Protein AF-A0A1G8C2A0-F1 (afdb_monomer_lite)

Foldseek 3Di:
DVLVVVLVVVVVVLVVVLVVDPDPVVSVVSVVVSVVVSVLVVCCVPPVPVSVVVVVVVVVVVVPPPPD

Sequence (68 aa):
MFILAVIIPFYLLAFVAMCYMDSAFKAIMFLIMLLVATFVLFLFINYPMQSALAVICIMALFALKFKD

Secondary structure (DSSP, 8-state):
-HHHHHHHHHHHHHHHHHHTSS-HHHHHHHHHHHHHHHHHHHHHHH-HHHHHHHHHHHHHHHHS----

Organism: NCBI:txid405671

Radius of gyration: 16.75 Å; chains: 1; bounding box: 49×11×36 Å

pLDDT: mean 81.35, std 9.08, range [50.22, 89.88]

Structure (mmCIF, N/CA/C/O backbone):
data_AF-A0A1G8C2A0-F1
#
_entry.id   AF-A0A1G8C2A0-F1
#
loop_
_atom_site.group_PDB
_atom_site.id
_atom_site.type_symbol
_atom_site.label_atom_id
_atom_site.label_alt_id
_atom_site.label_comp_id
_atom_site.label_asym_id
_atom_site.label_entity_id
_atom_site.label_seq_id
_atom_site.pdbx_PDB_ins_code
_atom_site.Cartn_x
_atom_site.Cartn_y
_atom_site.Cartn_z
_atom_site.occupancy
_atom_site.B_iso_or_equiv
_atom_site.auth_seq_id
_atom_site.auth_comp_id
_atom_site.auth_asym_id
_atom_site.auth_atom_id
_atom_site.pdbx_PDB_model_num
ATOM 1 N N . MET A 1 1 ? -2.632 0.823 -17.254 1.00 61.00 1 MET A N 1
ATOM 2 C CA . MET A 1 1 ? -3.866 0.021 -17.444 1.00 61.00 1 MET A CA 1
ATOM 3 C C . MET A 1 1 ? -3.986 -1.086 -16.399 1.00 61.00 1 MET A C 1
ATOM 5 O O . MET A 1 1 ? -4.965 -1.078 -15.673 1.00 61.00 1 MET A O 1
ATOM 9 N N . PHE A 1 2 ? -2.978 -1.953 -16.230 1.00 70.94 2 PHE A N 1
ATOM 10 C CA . PHE A 1 2 ? -2.979 -3.000 -15.191 1.00 70.94 2 PHE A CA 1
ATOM 11 C C . PHE A 1 2 ? -3.143 -2.461 -13.755 1.00 70.94 2 PHE A C 1
ATOM 13 O O . PHE A 1 2 ? -4.014 -2.916 -13.027 1.00 70.94 2 PHE A O 1
ATOM 20 N N . ILE A 1 3 ? -2.386 -1.422 -13.376 1.00 72.19 3 ILE A N 1
ATOM 21 C CA . ILE A 1 3 ? -2.479 -0.811 -12.035 1.00 72.19 3 ILE A CA 1
ATOM 22 C C . ILE A 1 3 ? -3.894 -0.296 -11.732 1.00 72.19 3 ILE A C 1
ATOM 24 O O . ILE A 1 3 ? -4.418 -0.552 -10.656 1.00 72.19 3 ILE A O 1
ATOM 28 N N . LEU A 1 4 ? -4.538 0.388 -12.683 1.00 74.56 4 LEU A N 1
ATOM 29 C CA . LEU A 1 4 ? -5.906 0.891 -12.502 1.00 74.56 4 LEU A CA 1
ATOM 30 C C . LEU A 1 4 ? -6.907 -0.252 -12.284 1.00 74.56 4 LEU A C 1
ATOM 32 O O . LEU A 1 4 ? -7.772 -0.136 -11.422 1.00 74.56 4 LEU A O 1
ATOM 36 N N . ALA A 1 5 ? -6.749 -1.367 -13.003 1.00 79.50 5 ALA A N 1
ATOM 37 C CA . ALA A 1 5 ? -7.602 -2.544 -12.844 1.00 79.50 5 ALA A CA 1
ATOM 38 C C . ALA A 1 5 ? -7.480 -3.198 -11.454 1.00 79.50 5 ALA A C 1
ATOM 40 O O . ALA A 1 5 ? -8.432 -3.821 -10.997 1.00 79.50 5 ALA A O 1
ATOM 41 N N . VAL A 1 6 ? -6.343 -3.032 -10.769 1.00 79.00 6 VAL A N 1
ATOM 42 C CA . VAL A 1 6 ? -6.129 -3.537 -9.402 1.00 79.00 6 VAL A CA 1
ATOM 43 C C . VAL A 1 6 ? -6.526 -2.497 -8.348 1.00 79.00 6 VAL A C 1
ATOM 45 O O . VAL A 1 6 ? -7.139 -2.842 -7.345 1.00 79.00 6 VAL A O 1
ATOM 48 N N . ILE A 1 7 ? -6.242 -1.212 -8.570 1.00 83.94 7 ILE A N 1
ATOM 49 C CA . ILE A 1 7 ? -6.534 -0.137 -7.606 1.00 83.94 7 ILE A CA 1
ATOM 50 C C . ILE A 1 7 ? -8.039 0.034 -7.386 1.00 83.94 7 ILE A C 1
ATOM 52 O O . ILE A 1 7 ? -8.478 0.164 -6.246 1.00 83.94 7 ILE A O 1
ATOM 56 N N . ILE A 1 8 ? -8.837 0.016 -8.456 1.00 84.69 8 ILE A N 1
ATOM 57 C CA . ILE A 1 8 ? -10.286 0.253 -8.382 1.00 84.69 8 ILE A CA 1
ATOM 58 C C . ILE A 1 8 ? -10.997 -0.727 -7.427 1.00 84.69 8 ILE A C 1
ATOM 60 O O . ILE A 1 8 ? -11.667 -0.248 -6.508 1.00 84.69 8 ILE A O 1
ATOM 64 N N . PRO A 1 9 ? -10.860 -2.065 -7.562 1.00 87.00 9 PRO A N 1
ATOM 65 C CA . PRO A 1 9 ? -11.513 -2.996 -6.643 1.00 87.00 9 PRO A CA 1
ATOM 66 C C . PRO A 1 9 ? -10.990 -2.867 -5.209 1.00 87.00 9 PRO A C 1
ATOM 68 O O . PRO A 1 9 ? -11.786 -2.962 -4.281 1.00 87.00 9 PRO A O 1
ATOM 71 N N . PHE A 1 10 ? -9.699 -2.580 -5.007 1.00 85.88 10 PHE A N 1
ATOM 72 C CA . PHE A 1 10 ? -9.133 -2.360 -3.670 1.00 85.88 10 PHE A CA 1
ATOM 73 C C . PHE A 1 10 ? -9.741 -1.145 -2.966 1.00 85.88 10 PHE A C 1
ATOM 75 O O . PHE A 1 10 ? -10.103 -1.239 -1.796 1.00 85.88 10 PHE A O 1
ATOM 82 N N . TYR A 1 11 ? -9.897 -0.020 -3.668 1.00 85.81 11 TYR A N 1
ATOM 83 C CA . TYR A 1 11 ? -10.532 1.172 -3.100 1.00 85.81 11 TYR A CA 1
ATOM 84 C C . TYR A 1 11 ? -12.027 0.972 -2.847 1.00 85.81 11 TYR A C 1
ATOM 86 O O . TYR A 1 11 ? -12.537 1.454 -1.839 1.00 85.81 11 TYR A O 1
ATOM 94 N N . LEU A 1 12 ? -12.725 0.228 -3.708 1.00 89.88 12 LEU A N 1
ATOM 95 C CA . LEU A 1 12 ? -14.119 -0.161 -3.476 1.00 89.88 12 LEU A CA 1
ATOM 96 C C . LEU A 1 12 ? -14.258 -1.004 -2.204 1.00 89.88 12 LEU A C 1
ATOM 98 O O . LEU A 1 12 ? -15.087 -0.703 -1.348 1.00 89.88 12 LEU A O 1
ATOM 102 N N . LEU A 1 13 ? -13.402 -2.016 -2.048 1.00 86.19 13 LEU A N 1
ATOM 103 C CA . LEU A 1 13 ? -13.378 -2.870 -0.862 1.00 86.19 13 LEU A CA 1
ATOM 104 C C . LEU A 1 13 ? -13.005 -2.074 0.390 1.00 86.19 13 LEU A C 1
ATOM 106 O O . LEU A 1 13 ? -13.581 -2.292 1.452 1.00 86.19 13 LEU A O 1
ATOM 110 N N . ALA A 1 14 ? -12.092 -1.110 0.256 1.00 86.06 14 ALA A N 1
ATOM 111 C CA . ALA A 1 14 ? -11.721 -0.211 1.334 1.00 86.06 14 ALA A CA 1
ATOM 112 C C . ALA A 1 14 ? -12.887 0.694 1.758 1.00 86.06 14 ALA A C 1
ATOM 114 O O . ALA A 1 14 ? -13.115 0.868 2.952 1.00 86.06 14 ALA A O 1
ATOM 115 N N . PHE A 1 15 ? -13.663 1.214 0.803 1.00 87.62 15 PHE A N 1
ATOM 116 C CA . PHE A 1 15 ? -14.878 1.980 1.083 1.00 87.62 15 PHE A CA 1
ATOM 117 C C . PHE A 1 15 ? -15.925 1.161 1.827 1.00 87.62 15 PHE A C 1
ATOM 119 O O . PHE A 1 15 ? -16.470 1.630 2.823 1.00 87.62 15 PHE A O 1
ATOM 126 N N . VAL A 1 16 ? -16.157 -0.077 1.391 1.00 89.88 16 VAL A N 1
ATOM 127 C CA . VAL A 1 16 ? -17.056 -0.998 2.090 1.00 89.88 16 VAL A CA 1
ATOM 128 C C . VAL A 1 16 ? -16.530 -1.283 3.499 1.00 89.88 16 VAL A C 1
ATOM 130 O O . VAL A 1 16 ? -17.283 -1.169 4.459 1.00 89.88 16 VAL A O 1
ATOM 133 N N . ALA A 1 17 ? -15.234 -1.571 3.653 1.00 86.06 17 ALA A N 1
ATOM 134 C CA . ALA A 1 17 ? -14.616 -1.846 4.949 1.00 86.06 17 ALA A CA 1
ATOM 135 C C . ALA A 1 17 ? -14.744 -0.672 5.933 1.00 86.06 17 ALA A C 1
ATOM 137 O O . ALA A 1 17 ? -14.989 -0.902 7.114 1.00 86.06 17 ALA A O 1
ATOM 138 N N . MET A 1 18 ? -14.648 0.577 5.464 1.00 88.56 18 MET A N 1
ATOM 139 C CA . MET A 1 18 ? -14.850 1.759 6.310 1.00 88.56 18 MET A CA 1
ATOM 140 C C . MET A 1 18 ? -16.251 1.819 6.928 1.00 88.56 18 MET A C 1
ATOM 142 O O . MET A 1 18 ? -16.382 2.249 8.071 1.00 88.56 18 MET A O 1
ATOM 146 N N . CYS A 1 19 ? -17.286 1.360 6.217 1.00 87.06 19 CYS A N 1
ATOM 147 C CA . CYS A 1 19 ? -18.655 1.310 6.742 1.00 87.06 19 CYS A CA 1
ATOM 148 C C . CYS A 1 19 ? -18.837 0.282 7.870 1.00 87.06 19 CYS A C 1
ATOM 150 O O . CYS A 1 19 ? -19.810 0.370 8.614 1.00 87.06 19 CYS A O 1
ATOM 152 N N . TYR A 1 20 ? -17.912 -0.671 8.005 1.00 87.19 20 TYR A N 1
ATOM 153 C CA . TYR A 1 20 ? -17.912 -1.688 9.058 1.00 87.19 20 TYR A CA 1
ATOM 154 C C . TYR A 1 20 ? -16.942 -1.369 10.208 1.00 87.19 20 TYR A C 1
ATOM 156 O O . TYR A 1 20 ? -16.765 -2.195 11.100 1.00 87.19 20 TYR A O 1
ATOM 164 N N . MET A 1 21 ? -16.293 -0.200 10.207 1.00 87.94 21 MET A N 1
ATOM 165 C CA . MET A 1 21 ? -15.374 0.197 11.277 1.00 87.94 21 MET A CA 1
ATOM 166 C C . MET A 1 21 ? -16.092 0.962 12.390 1.00 87.94 21 MET A C 1
ATOM 168 O O . MET A 1 21 ? -16.856 1.886 12.132 1.00 87.94 21 MET A O 1
ATOM 172 N N . ASP A 1 22 ? -15.755 0.644 13.644 1.00 84.50 22 ASP A N 1
ATOM 173 C CA . ASP A 1 22 ? -16.394 1.225 14.839 1.00 84.50 22 ASP A CA 1
ATOM 174 C C . ASP A 1 22 ? -16.186 2.739 15.006 1.00 84.50 22 ASP A C 1
ATOM 176 O O . ASP A 1 22 ? -16.857 3.376 15.817 1.00 84.50 22 ASP A O 1
ATOM 180 N N . SER A 1 23 ? -15.209 3.334 14.312 1.00 89.69 23 SER A N 1
ATOM 181 C CA . SER A 1 23 ? -14.937 4.766 14.424 1.00 89.69 23 SER A CA 1
ATOM 182 C C . SER A 1 23 ? -14.441 5.390 13.124 1.00 89.69 23 SER A C 1
ATOM 184 O O . SER A 1 23 ? -13.623 4.821 12.397 1.00 89.69 23 SER A O 1
ATOM 186 N N . ALA A 1 24 ? -14.875 6.632 12.884 1.00 85.12 24 ALA A N 1
ATOM 187 C CA . ALA A 1 24 ? -14.433 7.436 11.746 1.00 85.12 24 ALA A CA 1
ATOM 188 C C . ALA A 1 24 ? -12.911 7.661 11.750 1.00 85.12 24 ALA A C 1
ATOM 190 O O . ALA A 1 24 ? -12.281 7.694 10.697 1.00 85.12 24 ALA A O 1
ATOM 191 N N . PHE A 1 25 ? -12.297 7.750 12.935 1.00 87.88 25 PHE A N 1
ATOM 192 C CA . PHE A 1 25 ? -10.848 7.885 13.062 1.00 87.88 25 PHE A CA 1
ATOM 193 C C . PHE A 1 25 ? -10.102 6.661 12.506 1.00 87.88 25 PHE A C 1
ATOM 195 O O . PHE A 1 25 ? -9.158 6.821 11.735 1.00 87.88 25 PHE A O 1
ATOM 202 N N . LYS A 1 26 ? -10.558 5.439 12.823 1.00 85.38 26 LYS A N 1
ATOM 203 C CA . LYS A 1 26 ? -9.979 4.202 12.269 1.00 85.38 26 LYS A CA 1
ATOM 204 C C . LYS A 1 26 ? -10.155 4.135 10.750 1.00 85.38 26 LYS A C 1
ATOM 206 O O . LYS A 1 26 ? -9.206 3.788 10.054 1.00 85.38 26 LYS A O 1
ATOM 211 N N . ALA A 1 27 ? -11.326 4.526 10.246 1.00 86.75 27 ALA A N 1
ATOM 212 C CA . ALA A 1 27 ? -11.607 4.572 8.812 1.00 86.75 27 ALA A CA 1
ATOM 213 C C . ALA A 1 27 ? -10.663 5.531 8.062 1.00 86.75 27 ALA A C 1
ATOM 215 O O . ALA A 1 27 ? -10.086 5.159 7.042 1.00 86.75 27 ALA A O 1
ATOM 216 N N . ILE A 1 28 ? -10.426 6.730 8.605 1.00 88.25 28 ILE A N 1
ATOM 217 C CA . ILE A 1 28 ? -9.488 7.703 8.026 1.00 88.25 28 ILE A CA 1
ATOM 218 C C . ILE A 1 28 ? -8.047 7.180 8.079 1.00 88.25 28 ILE A C 1
ATOM 220 O O . I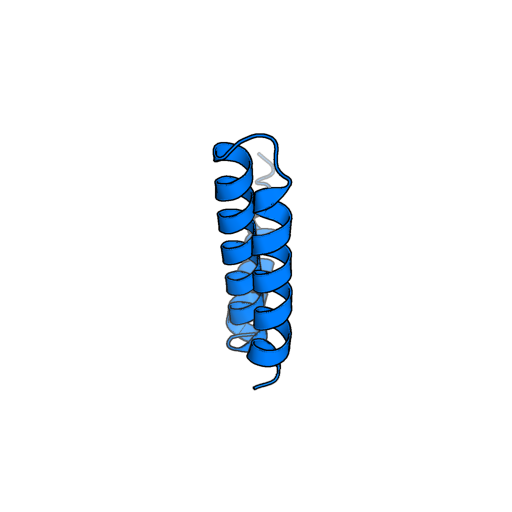LE A 1 28 ? -7.340 7.260 7.077 1.00 88.25 28 ILE A O 1
ATOM 224 N N . MET A 1 29 ? -7.606 6.603 9.205 1.00 86.75 29 MET A N 1
ATOM 225 C CA . MET A 1 29 ? -6.263 6.011 9.300 1.00 86.75 29 MET A CA 1
ATOM 226 C C . MET A 1 29 ? -6.067 4.872 8.296 1.00 86.75 29 MET A C 1
ATOM 228 O O . MET A 1 29 ? -5.010 4.776 7.675 1.00 86.75 29 MET A O 1
ATOM 232 N N . PHE A 1 30 ? -7.087 4.036 8.105 1.00 89.00 30 PHE A N 1
ATOM 233 C CA . PHE A 1 30 ? -7.068 2.970 7.112 1.00 89.00 30 PHE A CA 1
ATOM 234 C C . PHE A 1 30 ? -6.966 3.521 5.684 1.00 89.00 30 PHE A C 1
ATOM 236 O O . PHE A 1 30 ? -6.134 3.048 4.913 1.00 89.00 30 PHE A O 1
ATOM 243 N N . LEU A 1 31 ? -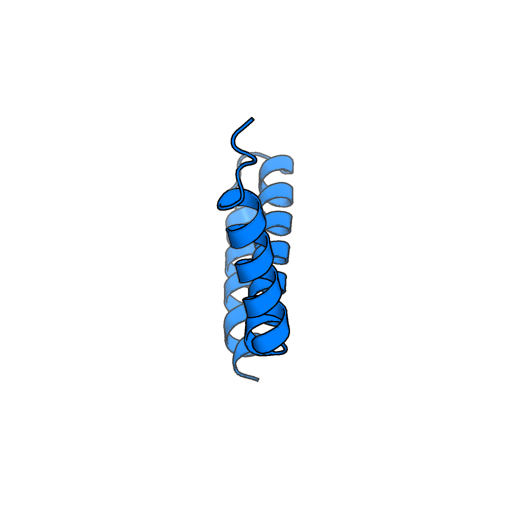7.730 4.566 5.347 1.00 87.31 31 LEU A N 1
ATOM 244 C CA . LEU A 1 31 ? -7.677 5.215 4.033 1.00 87.31 31 LEU A CA 1
ATOM 245 C C . LEU A 1 31 ? -6.299 5.846 3.769 1.00 87.31 31 LEU A C 1
ATOM 247 O O . LEU A 1 31 ? -5.740 5.672 2.688 1.00 87.31 31 LEU A O 1
ATOM 251 N N . ILE A 1 32 ? -5.708 6.509 4.768 1.00 89.44 32 ILE A N 1
ATOM 252 C CA . ILE A 1 32 ? -4.347 7.062 4.675 1.00 89.44 32 ILE A CA 1
ATOM 253 C C . ILE A 1 32 ? -3.324 5.944 4.440 1.00 89.44 32 ILE A C 1
ATOM 255 O O . ILE A 1 32 ? -2.480 6.069 3.553 1.00 89.44 32 ILE A O 1
ATOM 259 N N . MET A 1 33 ? -3.409 4.834 5.182 1.00 88.62 33 MET A N 1
ATOM 260 C CA . MET A 1 33 ? -2.522 3.683 4.971 1.00 88.62 33 MET A CA 1
ATOM 261 C C . MET A 1 33 ? -2.671 3.098 3.564 1.00 88.62 33 MET A C 1
ATOM 263 O O . MET A 1 33 ? -1.668 2.795 2.919 1.00 88.62 33 MET A O 1
ATOM 267 N N . LEU A 1 34 ? -3.908 2.982 3.073 1.00 89.25 34 LEU A N 1
ATOM 268 C CA . LEU A 1 34 ? -4.192 2.501 1.725 1.00 89.25 34 LEU A CA 1
ATOM 269 C C . LEU A 1 34 ? -3.548 3.414 0.674 1.00 89.25 34 LEU A C 1
ATOM 271 O O . LEU A 1 34 ? -2.867 2.918 -0.219 1.00 89.25 34 LEU A O 1
ATOM 275 N N . LEU A 1 35 ? -3.684 4.739 0.829 1.00 86.19 35 LEU A N 1
ATOM 276 C CA . LEU A 1 35 ? -3.090 5.737 -0.062 1.00 86.19 35 LEU A CA 1
ATOM 277 C C . LEU A 1 35 ? -1.564 5.604 -0.116 1.00 86.19 35 LEU A C 1
ATOM 279 O O . LEU A 1 35 ? -0.998 5.539 -1.209 1.00 86.19 35 LEU A O 1
ATOM 283 N N . VAL A 1 36 ? -0.913 5.505 1.049 1.00 88.12 36 VAL A N 1
ATOM 284 C CA . VAL A 1 36 ? 0.539 5.298 1.150 1.00 88.12 36 VAL A CA 1
ATOM 285 C C . VAL A 1 36 ? 0.945 4.000 0.454 1.00 88.12 36 VAL A C 1
ATOM 287 O O . VAL A 1 36 ? 1.875 4.014 -0.348 1.00 88.1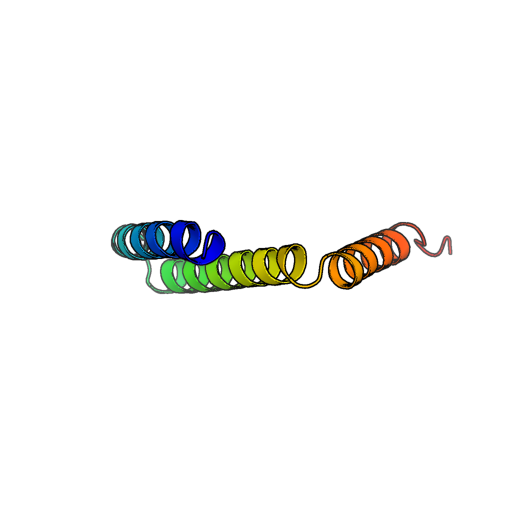2 36 VAL A O 1
ATOM 290 N N . ALA A 1 37 ? 0.228 2.897 0.681 1.00 86.44 37 ALA A N 1
ATOM 291 C CA . ALA A 1 37 ? 0.522 1.622 0.034 1.00 86.44 37 ALA A CA 1
ATOM 292 C C . ALA A 1 37 ? 0.416 1.713 -1.499 1.00 86.44 37 ALA A C 1
ATOM 294 O O . ALA A 1 37 ? 1.328 1.282 -2.206 1.00 86.44 37 ALA A O 1
ATOM 295 N N . THR A 1 38 ? -0.641 2.336 -2.035 1.00 85.38 38 THR A N 1
ATOM 296 C CA . THR A 1 38 ? -0.753 2.567 -3.485 1.00 85.38 38 THR A CA 1
ATOM 297 C C . THR A 1 38 ? 0.323 3.490 -4.032 1.00 85.38 38 THR A C 1
ATOM 299 O O . THR A 1 38 ? 0.804 3.257 -5.139 1.00 85.38 38 THR A O 1
ATOM 302 N N . PHE A 1 39 ? 0.729 4.512 -3.279 1.00 83.00 39 PHE A N 1
ATOM 303 C CA . PHE A 1 39 ? 1.792 5.421 -3.693 1.00 83.00 39 PHE A CA 1
ATOM 304 C C . PHE A 1 39 ? 3.148 4.710 -3.762 1.00 83.00 39 PHE A C 1
ATOM 306 O O . PHE A 1 39 ? 3.886 4.864 -4.733 1.00 83.00 39 PHE A O 1
ATOM 313 N N . VAL A 1 40 ? 3.443 3.859 -2.777 1.00 84.56 40 VAL A N 1
ATOM 314 C CA . VAL A 1 40 ? 4.639 3.012 -2.776 1.00 84.56 40 VAL A CA 1
ATOM 315 C C . VAL A 1 40 ? 4.614 2.054 -3.969 1.00 84.56 40 VAL A C 1
ATOM 317 O O . VAL A 1 40 ? 5.576 2.009 -4.731 1.00 84.56 40 VAL A O 1
ATOM 320 N N . LEU A 1 41 ? 3.505 1.346 -4.206 1.00 83.62 41 LEU A N 1
ATOM 321 C CA . LEU A 1 41 ? 3.368 0.467 -5.375 1.00 83.62 41 LEU A CA 1
ATOM 322 C C . LEU A 1 41 ? 3.538 1.232 -6.696 1.00 83.62 41 LEU A C 1
ATOM 324 O O . LEU A 1 41 ? 4.199 0.746 -7.612 1.00 83.62 41 LEU A O 1
ATOM 328 N N . PHE A 1 42 ? 2.991 2.445 -6.792 1.00 83.56 42 PHE A N 1
ATOM 329 C CA . PHE A 1 42 ? 3.160 3.307 -7.958 1.00 83.56 42 PHE A CA 1
ATOM 330 C C . PHE A 1 42 ? 4.631 3.672 -8.197 1.00 83.56 42 PHE A C 1
ATOM 332 O O . PHE A 1 42 ? 5.092 3.589 -9.338 1.00 83.56 42 PHE A O 1
ATOM 339 N N . LEU A 1 43 ? 5.366 4.038 -7.141 1.00 82.00 43 LEU A N 1
ATOM 340 C CA . LEU A 1 43 ? 6.796 4.341 -7.208 1.00 82.00 43 LEU A CA 1
ATOM 341 C C . LEU A 1 43 ? 7.604 3.133 -7.689 1.00 82.00 43 LEU A C 1
ATOM 343 O O . LEU A 1 43 ? 8.377 3.259 -8.635 1.00 82.00 43 LEU A O 1
ATOM 347 N N . PHE A 1 44 ? 7.377 1.949 -7.120 1.00 80.50 44 PHE A N 1
ATOM 348 C CA . PHE A 1 44 ? 8.098 0.740 -7.524 1.00 80.50 44 PHE A CA 1
ATOM 349 C C . PHE A 1 44 ? 7.826 0.324 -8.972 1.00 80.50 44 PHE A C 1
ATOM 351 O O . PHE A 1 44 ? 8.733 -0.172 -9.636 1.00 80.50 44 PHE A O 1
ATOM 358 N N . ILE A 1 45 ? 6.604 0.523 -9.475 1.00 82.31 45 ILE A N 1
ATOM 359 C CA . ILE A 1 45 ? 6.249 0.112 -10.840 1.00 82.31 45 ILE A CA 1
ATOM 360 C C . ILE A 1 45 ? 6.730 1.128 -11.885 1.00 82.31 45 ILE A C 1
ATOM 362 O O . ILE A 1 45 ? 7.233 0.725 -12.930 1.00 82.31 45 ILE A O 1
ATOM 366 N N . ASN A 1 46 ? 6.587 2.433 -11.631 1.00 83.00 46 ASN A N 1
ATOM 367 C CA . ASN A 1 46 ? 6.944 3.467 -12.615 1.00 83.00 46 ASN A CA 1
ATOM 368 C C . ASN A 1 46 ? 8.407 3.917 -12.514 1.00 83.00 46 ASN A C 1
ATOM 370 O O . ASN A 1 46 ? 8.994 4.325 -13.512 1.00 83.00 46 ASN A O 1
ATOM 374 N N . TYR A 1 47 ? 8.998 3.827 -11.323 1.00 83.81 47 TYR A N 1
ATOM 375 C CA . TYR A 1 47 ? 10.350 4.292 -11.011 1.00 83.81 47 TYR A CA 1
ATOM 376 C C . TYR A 1 47 ? 11.142 3.206 -10.265 1.00 83.81 47 TYR A C 1
ATOM 378 O O . TYR A 1 47 ? 11.586 3.418 -9.129 1.00 83.81 47 TYR A O 1
ATOM 386 N N . PRO A 1 48 ? 11.324 2.015 -10.870 1.00 81.12 48 PRO A N 1
ATOM 387 C CA . PRO A 1 48 ? 11.889 0.854 -10.183 1.00 81.12 48 PRO A CA 1
ATOM 388 C C . PRO A 1 48 ? 13.319 1.101 -9.693 1.00 81.12 48 PRO A C 1
ATOM 390 O O . PRO A 1 48 ? 13.662 0.712 -8.579 1.00 81.12 48 PRO A O 1
ATOM 393 N N . MET A 1 49 ? 14.144 1.800 -10.480 1.00 81.50 49 MET A N 1
ATOM 394 C CA . MET A 1 49 ? 15.543 2.061 -10.130 1.00 81.50 49 MET A CA 1
ATOM 395 C C . MET A 1 49 ? 15.668 3.064 -8.972 1.00 81.50 49 MET A C 1
ATOM 397 O O . MET A 1 49 ? 16.406 2.800 -8.024 1.00 81.50 49 MET A O 1
ATOM 401 N N . GLN A 1 50 ? 14.921 4.179 -8.999 1.00 81.19 50 GLN A N 1
ATOM 402 C CA . GLN A 1 50 ? 14.946 5.154 -7.898 1.00 81.19 50 GLN A CA 1
ATOM 403 C C . GLN A 1 50 ? 14.364 4.567 -6.607 1.00 81.19 50 GLN A C 1
ATOM 405 O O . GLN A 1 50 ? 14.903 4.801 -5.528 1.00 81.19 50 GLN A O 1
ATOM 410 N N . SER A 1 51 ? 13.298 3.772 -6.716 1.00 80.25 51 SER A N 1
ATOM 411 C CA . SER A 1 51 ? 12.650 3.135 -5.565 1.00 80.25 51 SER A CA 1
ATOM 412 C C . SER A 1 51 ? 13.553 2.084 -4.919 1.00 80.25 51 SER A C 1
ATOM 414 O O . SER A 1 51 ? 13.717 2.077 -3.701 1.00 80.25 51 SER A O 1
ATOM 416 N N . ALA A 1 52 ? 14.210 1.244 -5.726 1.00 80.88 52 ALA A N 1
ATOM 417 C CA . ALA A 1 52 ? 15.184 0.274 -5.236 1.00 80.88 52 ALA A CA 1
ATOM 418 C C . ALA A 1 52 ? 16.379 0.963 -4.561 1.00 80.88 52 ALA A C 1
ATOM 420 O O . ALA A 1 52 ? 16.773 0.560 -3.470 1.00 80.88 52 ALA A O 1
ATOM 421 N N . LEU A 1 53 ? 16.913 2.039 -5.151 1.00 83.38 53 LEU A N 1
ATOM 422 C CA . LEU A 1 53 ? 17.990 2.827 -4.544 1.00 83.38 53 LEU A CA 1
ATOM 423 C C . LEU A 1 53 ? 17.572 3.477 -3.223 1.00 83.38 53 LEU A C 1
ATOM 425 O O . LEU A 1 53 ? 18.344 3.438 -2.272 1.00 83.38 53 LEU A O 1
ATOM 429 N N . ALA A 1 54 ? 16.359 4.026 -3.127 1.00 81.88 54 ALA A N 1
ATOM 430 C CA . ALA A 1 54 ? 15.852 4.595 -1.879 1.00 81.88 54 ALA A CA 1
ATOM 431 C C . ALA A 1 54 ? 15.790 3.539 -0.765 1.00 81.88 54 ALA A C 1
ATOM 433 O O . ALA A 1 54 ? 16.216 3.788 0.361 1.00 81.88 54 ALA A O 1
ATOM 434 N N . VAL A 1 55 ? 15.328 2.332 -1.093 1.00 81.69 55 VAL A N 1
A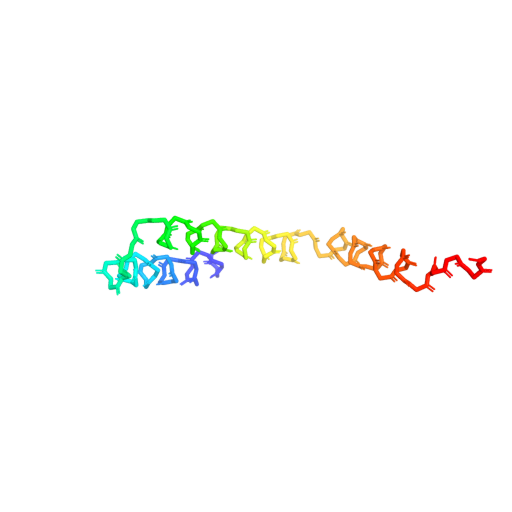TOM 435 C CA . VAL A 1 55 ? 15.237 1.215 -0.147 1.00 81.69 55 VAL A CA 1
ATOM 436 C C . VAL A 1 55 ? 16.629 0.707 0.245 1.00 81.69 55 VAL A C 1
ATOM 438 O O . VAL A 1 55 ? 16.876 0.468 1.424 1.00 81.69 55 VAL A O 1
ATOM 441 N N . ILE A 1 56 ? 17.560 0.604 -0.709 1.00 84.19 56 ILE A N 1
ATOM 442 C CA . ILE A 1 56 ? 18.964 0.252 -0.449 1.00 84.19 56 ILE A CA 1
ATOM 443 C C . ILE A 1 56 ? 19.635 1.311 0.432 1.00 84.19 56 ILE A C 1
ATOM 445 O O . ILE A 1 56 ? 20.328 0.946 1.374 1.00 84.19 56 ILE A O 1
ATOM 449 N N . CYS A 1 57 ? 19.400 2.603 0.192 1.00 82.38 57 CYS A N 1
ATOM 450 C CA . CYS A 1 57 ? 19.906 3.685 1.038 1.00 82.38 57 CYS A CA 1
ATOM 451 C C . CYS A 1 57 ? 19.354 3.602 2.463 1.00 82.38 57 CYS A C 1
ATOM 453 O O . CYS A 1 57 ? 20.116 3.738 3.413 1.00 82.38 57 CYS A O 1
ATOM 455 N N . ILE A 1 58 ? 18.055 3.338 2.634 1.00 83.19 58 ILE A 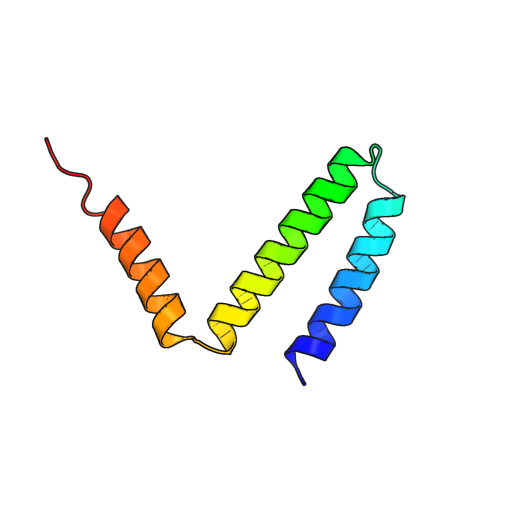N 1
ATOM 456 C CA . ILE A 1 58 ? 17.461 3.140 3.963 1.00 83.19 58 ILE A CA 1
ATOM 457 C C . ILE A 1 58 ? 18.103 1.929 4.649 1.00 83.19 58 ILE A C 1
ATOM 459 O O . ILE A 1 58 ? 18.552 2.041 5.787 1.00 83.19 58 ILE A O 1
ATOM 463 N N . MET A 1 59 ? 18.217 0.792 3.958 1.00 80.00 59 MET A N 1
ATOM 464 C CA . MET A 1 59 ? 18.900 -0.387 4.498 1.00 80.00 59 MET A CA 1
ATOM 465 C C . MET A 1 59 ? 20.359 -0.090 4.859 1.00 80.00 59 MET A C 1
ATOM 467 O O . MET A 1 59 ? 20.817 -0.521 5.911 1.00 80.00 59 MET A O 1
ATOM 471 N N . ALA A 1 60 ? 21.072 0.681 4.036 1.00 82.19 60 ALA A N 1
ATOM 472 C CA . ALA A 1 60 ? 22.445 1.093 4.291 1.00 82.19 60 ALA A CA 1
ATOM 473 C C . ALA A 1 60 ? 22.553 2.013 5.513 1.00 82.19 60 ALA A C 1
ATOM 475 O O . ALA A 1 60 ? 23.469 1.829 6.300 1.00 82.19 60 ALA A O 1
ATOM 476 N N . LEU A 1 61 ? 21.613 2.939 5.730 1.00 79.88 61 LEU A N 1
ATOM 477 C CA . LEU A 1 61 ? 21.567 3.780 6.934 1.00 79.88 61 LEU A CA 1
ATOM 478 C C . LEU A 1 61 ? 21.366 2.956 8.215 1.00 79.88 61 LEU A C 1
ATOM 480 O O . LEU A 1 61 ? 21.948 3.276 9.246 1.00 79.88 61 LEU A O 1
ATOM 484 N N . PHE A 1 62 ? 20.576 1.880 8.156 1.00 71.00 62 PHE A N 1
ATOM 485 C CA . PHE A 1 62 ? 20.384 0.973 9.295 1.00 71.00 62 PHE A CA 1
ATOM 486 C C . PHE A 1 62 ? 21.522 -0.050 9.463 1.00 71.00 62 PHE A C 1
ATOM 488 O O . PHE A 1 62 ? 21.806 -0.464 10.588 1.00 71.00 62 PHE A O 1
ATOM 495 N N . ALA A 1 63 ? 22.180 -0.459 8.373 1.00 69.94 63 ALA A N 1
ATOM 496 C CA . ALA A 1 63 ? 23.329 -1.367 8.386 1.00 69.94 63 ALA A CA 1
ATOM 497 C C . ALA A 1 63 ? 24.629 -0.659 8.799 1.00 69.94 63 ALA A C 1
ATOM 499 O O . ALA A 1 63 ? 25.426 -1.221 9.547 1.00 69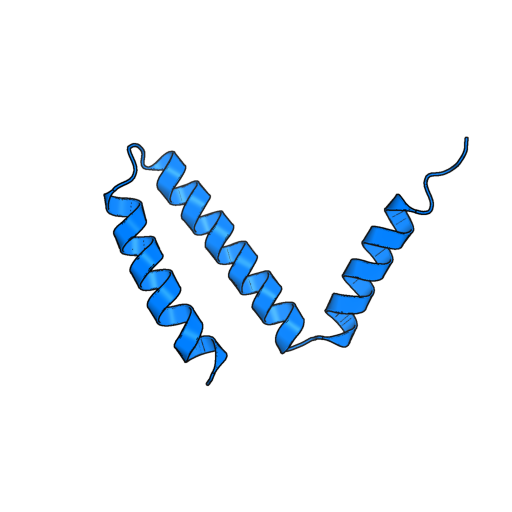.94 63 ALA A O 1
ATOM 500 N N . LEU A 1 64 ? 24.803 0.602 8.396 1.00 60.97 64 LEU A N 1
ATOM 501 C CA . LEU A 1 64 ? 25.788 1.547 8.927 1.00 60.97 64 LEU A CA 1
ATOM 502 C C . LEU A 1 64 ? 25.306 2.102 10.270 1.00 60.97 64 LEU A C 1
ATOM 504 O O . LEU A 1 64 ? 25.352 3.307 10.516 1.00 60.97 64 LEU A O 1
ATOM 508 N N . LYS A 1 65 ? 24.844 1.217 11.161 1.00 55.12 65 LYS A N 1
ATOM 509 C CA . LYS A 1 65 ? 24.769 1.532 12.582 1.00 55.12 65 LYS A CA 1
ATOM 510 C C . LYS A 1 65 ? 26.181 1.978 12.958 1.00 55.12 65 LYS A C 1
ATOM 512 O O . LYS A 1 65 ? 27.087 1.144 12.970 1.00 55.12 65 LYS A O 1
ATOM 517 N N . PHE A 1 66 ? 26.381 3.284 13.149 1.00 57.69 66 PHE A N 1
ATOM 518 C CA . PHE A 1 66 ? 27.633 3.826 13.658 1.00 57.69 66 PHE A CA 1
ATOM 519 C C . PHE A 1 66 ? 27.949 3.032 14.921 1.00 57.69 66 PHE A C 1
ATOM 521 O O . PHE A 1 66 ? 27.185 3.037 15.886 1.00 57.69 66 PHE A O 1
ATOM 528 N N . LYS A 1 67 ? 28.995 2.214 14.829 1.00 50.22 67 LYS A N 1
ATOM 529 C CA . LYS A 1 67 ? 29.537 1.452 15.939 1.00 50.22 67 LYS A CA 1
ATOM 530 C C . LYS A 1 67 ? 30.385 2.439 16.731 1.00 50.22 67 LYS A C 1
ATOM 532 O O . LYS A 1 67 ? 31.601 2.398 16.621 1.00 50.22 67 LYS A O 1
ATOM 537 N N . ASP A 1 68 ? 29.708 3.328 17.442 1.00 51.88 68 ASP A N 1
ATOM 538 C CA . ASP A 1 68 ? 30.253 4.166 18.506 1.00 51.88 68 ASP A CA 1
ATOM 539 C C . ASP A 1 68 ? 29.321 4.057 19.717 1.00 51.88 68 ASP A C 1
ATOM 541 O O . ASP A 1 68 ? 28.090 4.223 19.537 1.00 51.88 68 ASP A O 1
#